Protein AF-A0A5C5RY23-F1 (afdb_monomer)

Sequence (143 aa):
MGEYGFGEAGEALWVAISAAYHVDSSNEVLVVQACRIADQAERVNDALRDGSPLMVENHRGDLVASPLVVELRNLASTLKQLFAALGISKLERYAGSSRPRGPAGQIIDKARSKIDLQREIAEKKAELAAIDDMDRFLAGELD

pLDDT: mean 84.26, std 13.96, range [45.81, 97.75]

Radius of gyration: 23.92 Å; Cα contacts (8 Å, |Δi|>4): 93; chains: 1; bounding box: 36×74×51 Å

Foldseek 3Di:
DDPLPFDPQLVVQCLVLVLWFDQDPVLVVLSSVLSNLRRVLVVLVVVVVVPDDQWDQDPVRDTDGDVSVVVNVVSVVVSVVSCVVSVSVPTHTDDPSVPPRPPVVVVVVVVVVVVVVVVVVVVVVVVVVVVVVVVCVVVVVPD

Organism: NCBI:txid2592068

Mean predicted aligned error: 13.42 Å

Structure (mmCIF, N/CA/C/O backbone):
data_AF-A0A5C5RY23-F1
#
_entry.id   AF-A0A5C5RY23-F1
#
loop_
_atom_site.group_PDB
_atom_site.id
_atom_site.type_symbol
_atom_site.label_atom_id
_atom_site.label_alt_id
_atom_site.label_comp_id
_atom_site.label_asym_id
_atom_site.label_entity_id
_atom_site.label_seq_id
_atom_site.pdbx_PDB_ins_code
_atom_site.Cartn_x
_atom_site.Cartn_y
_atom_site.Cartn_z
_atom_site.occupancy
_atom_site.B_iso_or_equiv
_atom_site.auth_seq_id
_atom_site.auth_comp_id
_atom_site.auth_asym_id
_atom_site.auth_atom_id
_atom_site.pdbx_PDB_model_num
ATOM 1 N N . MET A 1 1 ? -11.956 -11.319 -15.988 1.00 45.81 1 MET A N 1
ATOM 2 C CA . MET A 1 1 ? -11.592 -11.699 -14.610 1.00 45.81 1 MET A CA 1
ATOM 3 C C . MET A 1 1 ? -10.163 -12.203 -14.681 1.00 45.81 1 MET A C 1
ATOM 5 O O . MET A 1 1 ? -9.939 -13.178 -15.387 1.00 45.81 1 MET A O 1
ATOM 9 N N . GLY A 1 2 ? -9.203 -11.455 -14.129 1.00 55.50 2 GLY A N 1
ATOM 10 C CA . GLY A 1 2 ? -7.784 -11.820 -14.184 1.00 55.50 2 GLY A CA 1
ATOM 11 C C . GLY A 1 2 ? -7.495 -13.112 -13.413 1.00 55.50 2 GLY A C 1
ATOM 12 O O . GLY A 1 2 ? -8.281 -13.503 -12.552 1.00 55.50 2 GLY A O 1
ATOM 13 N N . GLU A 1 3 ? -6.365 -13.745 -13.723 1.00 65.88 3 GLU A N 1
ATOM 14 C CA . GLU A 1 3 ? -5.913 -15.073 -13.261 1.00 65.88 3 GLU A CA 1
ATOM 15 C C . GLU A 1 3 ? -6.024 -15.314 -11.740 1.00 6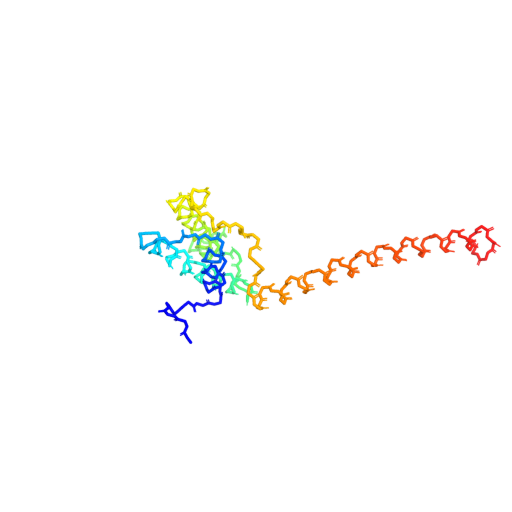5.88 3 GLU A C 1
ATOM 17 O O . GLU A 1 3 ? -6.219 -16.443 -11.300 1.00 65.88 3 GLU A O 1
ATOM 22 N N . TYR A 1 4 ? -6.002 -14.248 -10.936 1.00 77.94 4 TYR A N 1
ATOM 23 C CA . TYR A 1 4 ? -5.994 -14.310 -9.472 1.00 77.94 4 TYR A CA 1
ATOM 24 C C . TYR A 1 4 ? -7.249 -13.762 -8.774 1.00 77.94 4 TYR A C 1
ATOM 26 O O . TYR A 1 4 ? -7.328 -13.818 -7.544 1.00 77.94 4 TYR A O 1
ATOM 34 N N . GLY A 1 5 ? -8.234 -13.254 -9.526 1.00 89.62 5 GLY A N 1
ATOM 35 C CA . GLY A 1 5 ? -9.489 -12.735 -8.965 1.00 89.62 5 GLY A CA 1
ATOM 36 C C . GLY A 1 5 ? -9.341 -11.482 -8.089 1.00 89.62 5 GLY A C 1
ATOM 37 O O . GLY A 1 5 ? -10.099 -11.329 -7.135 1.00 89.62 5 GLY A O 1
ATOM 38 N N . PHE A 1 6 ? -8.362 -10.619 -8.380 1.00 93.88 6 PHE A N 1
ATOM 39 C CA . PHE A 1 6 ? -8.151 -9.357 -7.662 1.00 93.88 6 PHE A CA 1
ATOM 40 C C . PHE A 1 6 ? -9.286 -8.350 -7.888 1.00 93.88 6 PHE A C 1
ATOM 42 O O . PHE A 1 6 ? -9.962 -8.376 -8.921 1.00 93.88 6 PHE A O 1
ATOM 49 N N . GLY A 1 7 ? -9.465 -7.457 -6.916 1.00 91.38 7 GLY A N 1
ATOM 50 C CA . GLY A 1 7 ? -10.173 -6.194 -7.097 1.00 91.38 7 GLY A CA 1
ATOM 51 C C . GLY A 1 7 ? -9.291 -5.149 -7.789 1.00 91.38 7 GLY A C 1
ATOM 52 O O . GLY A 1 7 ? -8.162 -5.427 -8.193 1.00 91.38 7 GLY A O 1
ATOM 53 N N . GLU A 1 8 ? -9.813 -3.929 -7.940 1.00 91.81 8 GLU A N 1
ATOM 54 C CA . GLU A 1 8 ? -9.136 -2.856 -8.684 1.00 91.81 8 GLU A CA 1
ATOM 55 C C . GLU A 1 8 ? -7.775 -2.483 -8.073 1.00 91.81 8 GLU A C 1
ATOM 57 O O . GLU A 1 8 ? -6.781 -2.357 -8.791 1.00 91.81 8 GLU A O 1
ATOM 62 N N . ALA A 1 9 ? -7.703 -2.355 -6.744 1.00 92.62 9 ALA A N 1
ATOM 63 C CA . ALA A 1 9 ? -6.475 -1.982 -6.045 1.00 92.62 9 ALA A CA 1
ATOM 64 C C . ALA A 1 9 ? -5.396 -3.075 -6.147 1.00 92.62 9 ALA A C 1
ATOM 66 O O . ALA A 1 9 ? -4.224 -2.782 -6.405 1.00 92.62 9 ALA A O 1
ATOM 67 N N . GLY A 1 10 ? -5.787 -4.338 -5.980 1.00 94.19 10 GLY A N 1
ATOM 68 C CA . GLY A 1 10 ? -4.915 -5.497 -6.121 1.00 94.19 10 GLY A CA 1
ATOM 69 C C . GLY A 1 10 ? -4.428 -5.682 -7.555 1.00 94.19 10 GLY A C 1
ATOM 70 O O . GLY A 1 10 ? -3.239 -5.920 -7.769 1.00 94.19 10 GLY A O 1
ATOM 71 N N . GLU A 1 11 ? -5.301 -5.501 -8.549 1.00 93.94 11 GLU A N 1
ATOM 72 C CA . GLU A 1 11 ? -4.927 -5.564 -9.965 1.00 93.94 11 GLU A CA 1
ATOM 73 C C . GLU A 1 11 ? -3.948 -4.442 -10.337 1.00 93.94 11 GLU A C 1
ATOM 75 O O . GLU A 1 11 ? -2.923 -4.698 -10.976 1.00 93.94 11 GLU A O 1
ATOM 80 N N . ALA A 1 12 ? -4.196 -3.216 -9.870 1.00 90.62 12 ALA A N 1
ATOM 81 C CA . ALA A 1 12 ? -3.285 -2.095 -10.076 1.00 90.62 12 ALA A CA 1
ATOM 82 C C . ALA A 1 12 ? -1.898 -2.358 -9.463 1.00 90.62 12 ALA A C 1
ATOM 84 O O . ALA A 1 12 ? -0.877 -2.067 -10.097 1.00 90.62 12 ALA A O 1
ATOM 85 N N . LEU A 1 13 ? -1.844 -2.942 -8.259 1.00 91.38 13 LEU A N 1
ATOM 86 C CA . LEU A 1 13 ? -0.585 -3.299 -7.604 1.00 91.38 13 LEU A CA 1
ATOM 87 C C . LEU A 1 13 ? 0.160 -4.406 -8.361 1.00 91.38 13 LEU A C 1
ATOM 89 O O . LEU A 1 13 ? 1.367 -4.278 -8.592 1.00 91.38 13 LEU A O 1
ATOM 93 N N . TRP A 1 14 ? -0.549 -5.456 -8.784 1.00 91.44 14 TRP A N 1
ATOM 94 C CA . TRP A 1 14 ? 0.017 -6.544 -9.580 1.00 91.44 14 TRP A CA 1
ATOM 95 C C . TRP A 1 14 ? 0.654 -6.016 -10.865 1.00 91.44 14 TRP A C 1
ATOM 97 O O . TRP A 1 14 ? 1.824 -6.280 -11.139 1.00 91.44 14 TRP A O 1
ATOM 107 N N . VAL A 1 15 ? -0.086 -5.202 -11.623 1.00 88.81 15 VAL A N 1
ATOM 108 C CA . VAL A 1 15 ? 0.412 -4.593 -12.863 1.00 88.81 15 VAL A CA 1
ATOM 109 C C . VAL A 1 15 ? 1.639 -3.722 -12.591 1.00 88.81 15 VAL A C 1
ATOM 111 O O . VAL A 1 15 ? 2.618 -3.806 -13.333 1.00 88.81 15 VAL A O 1
ATOM 114 N N . ALA A 1 16 ? 1.624 -2.908 -11.532 1.00 87.00 16 ALA A N 1
ATOM 115 C CA . ALA A 1 16 ? 2.745 -2.032 -11.199 1.00 87.00 16 ALA A CA 1
ATOM 116 C C . ALA A 1 16 ? 4.030 -2.810 -10.866 1.00 87.00 16 ALA A C 1
ATOM 118 O O . ALA A 1 16 ? 5.108 -2.437 -11.336 1.00 87.00 16 ALA A O 1
ATOM 119 N N . ILE A 1 17 ? 3.927 -3.891 -10.086 1.00 87.69 17 ILE A N 1
ATOM 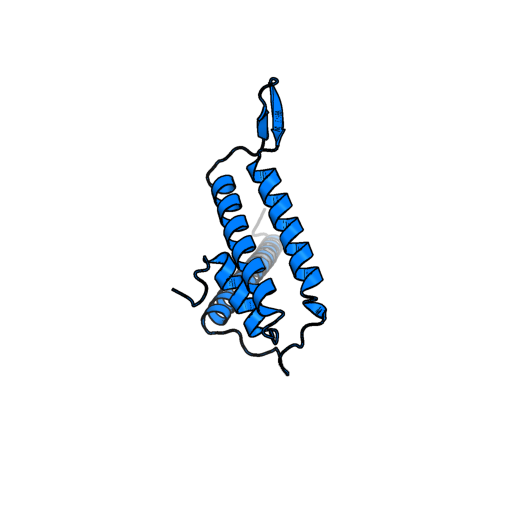120 C CA . ILE A 1 17 ? 5.080 -4.717 -9.703 1.00 87.69 17 ILE A CA 1
ATOM 121 C C . ILE A 1 17 ? 5.574 -5.527 -10.903 1.00 87.69 17 ILE A C 1
ATOM 123 O O . ILE A 1 17 ? 6.750 -5.423 -11.257 1.00 87.69 17 ILE A O 1
ATOM 127 N N . SER A 1 18 ? 4.686 -6.260 -11.575 1.00 87.25 18 SER A N 1
ATOM 128 C CA . SER A 1 18 ? 5.040 -7.145 -12.692 1.00 87.25 18 SER A CA 1
ATOM 129 C C . SER A 1 18 ? 5.554 -6.388 -13.920 1.00 87.25 18 SER A C 1
ATOM 131 O O . SER A 1 18 ? 6.312 -6.943 -14.713 1.00 87.25 18 SER A O 1
ATOM 133 N N . ALA A 1 19 ? 5.192 -5.110 -14.086 1.00 83.44 19 ALA A N 1
ATOM 134 C CA . ALA A 1 19 ? 5.748 -4.267 -15.144 1.00 83.44 19 ALA A CA 1
ATOM 135 C C . ALA A 1 19 ? 7.172 -3.770 -14.838 1.00 83.44 19 ALA A C 1
ATOM 137 O O . ALA A 1 19 ? 7.957 -3.544 -15.762 1.00 83.44 19 ALA A O 1
ATOM 138 N N . ALA A 1 20 ? 7.504 -3.562 -13.561 1.00 80.88 20 ALA A N 1
ATOM 139 C CA . ALA A 1 20 ? 8.760 -2.935 -13.151 1.00 80.88 20 ALA A CA 1
ATOM 140 C C . ALA A 1 20 ? 9.846 -3.944 -12.744 1.00 80.88 20 ALA A C 1
ATOM 142 O O . ALA A 1 20 ? 11.036 -3.654 -12.906 1.00 80.88 20 ALA A O 1
ATOM 143 N N . TYR A 1 21 ? 9.452 -5.115 -12.246 1.00 84.19 21 TYR A N 1
ATOM 144 C CA . TYR A 1 21 ? 10.339 -6.082 -11.607 1.00 84.19 21 TYR A CA 1
ATOM 145 C C . TYR A 1 21 ? 10.152 -7.488 -12.172 1.00 84.19 21 TYR A C 1
ATOM 147 O O . TYR A 1 21 ? 9.040 -7.895 -12.508 1.00 84.19 21 TYR A O 1
ATOM 155 N N . HIS A 1 22 ? 11.244 -8.245 -12.234 1.00 84.56 22 HIS A N 1
ATOM 156 C CA . HIS A 1 22 ? 11.187 -9.682 -12.441 1.00 84.56 22 HIS A CA 1
ATOM 157 C C . HIS A 1 22 ? 10.711 -10.350 -11.146 1.00 84.56 22 HIS A C 1
ATOM 159 O O . HIS A 1 22 ? 11.384 -10.281 -10.116 1.00 84.56 22 HIS A O 1
ATOM 165 N N . VAL A 1 23 ? 9.543 -10.988 -11.201 1.00 86.88 23 VAL A N 1
ATOM 166 C CA . VAL A 1 23 ? 8.951 -11.719 -10.078 1.00 86.88 23 VAL A CA 1
ATOM 167 C C . VAL A 1 23 ? 9.102 -13.205 -10.371 1.00 86.88 23 VAL A C 1
ATOM 169 O O . VAL A 1 23 ? 8.459 -13.729 -11.274 1.00 86.88 23 VAL A O 1
ATOM 172 N N . ASP A 1 24 ? 9.991 -13.877 -9.645 1.00 85.31 24 ASP A N 1
ATOM 173 C CA . ASP A 1 24 ? 10.080 -15.336 -9.701 1.00 85.31 24 ASP A CA 1
ATOM 174 C C . ASP A 1 24 ? 8.911 -15.999 -8.952 1.00 85.31 24 ASP A C 1
ATOM 176 O O . ASP A 1 24 ? 8.205 -15.362 -8.169 1.00 85.31 24 ASP A O 1
ATOM 180 N N . SER A 1 25 ? 8.745 -17.307 -9.142 1.00 86.19 25 SER A N 1
ATOM 181 C CA . SER A 1 25 ? 7.653 -18.082 -8.543 1.00 86.19 25 SER A CA 1
ATOM 182 C C . SER A 1 25 ? 7.632 -18.063 -7.007 1.00 86.19 25 SER A C 1
ATOM 184 O O . SER A 1 25 ? 6.576 -18.242 -6.404 1.00 86.19 25 SER A O 1
ATOM 186 N N . SER A 1 26 ? 8.782 -17.876 -6.345 1.00 84.06 26 SER A N 1
ATOM 187 C CA . SER A 1 26 ? 8.843 -17.806 -4.877 1.00 84.06 26 SER A CA 1
ATOM 188 C C . SER A 1 26 ? 8.343 -16.457 -4.357 1.00 84.06 26 SER A C 1
ATOM 190 O O . SER A 1 26 ? 7.630 -16.397 -3.353 1.00 84.06 26 SER A O 1
ATOM 192 N N . ASN A 1 27 ? 8.643 -15.385 -5.091 1.00 89.38 27 ASN A N 1
ATOM 193 C CA . ASN A 1 27 ? 8.194 -14.032 -4.793 1.00 89.38 27 ASN A CA 1
ATOM 194 C C . ASN A 1 27 ? 6.748 -13.783 -5.237 1.00 89.38 27 ASN A C 1
ATOM 196 O O . ASN A 1 27 ? 6.037 -13.013 -4.592 1.00 89.38 27 ASN A O 1
ATOM 200 N N . GLU A 1 28 ? 6.280 -14.466 -6.279 1.00 91.88 28 GLU A N 1
ATOM 201 C CA . GLU A 1 28 ? 4.917 -14.346 -6.799 1.00 91.88 28 GLU A CA 1
ATOM 202 C C . GLU A 1 28 ? 3.860 -14.576 -5.715 1.00 91.88 28 GLU A C 1
ATOM 204 O O . GLU A 1 28 ? 2.934 -13.778 -5.575 1.00 91.88 28 GLU A O 1
ATOM 209 N N . VAL A 1 29 ? 4.043 -15.590 -4.864 1.00 91.69 29 VAL A N 1
ATOM 210 C CA . VAL A 1 29 ? 3.121 -15.878 -3.753 1.00 91.69 29 VAL A CA 1
ATOM 211 C C . VAL A 1 29 ? 2.980 -14.676 -2.813 1.00 91.69 29 VAL A C 1
ATOM 213 O O . VAL A 1 29 ? 1.868 -14.340 -2.399 1.00 91.69 29 VAL A O 1
ATOM 216 N N . LEU A 1 30 ? 4.088 -14.004 -2.493 1.00 92.25 30 LEU A N 1
ATOM 217 C CA . LEU A 1 30 ? 4.091 -12.825 -1.626 1.00 92.25 30 LEU A CA 1
ATOM 218 C C . LEU A 1 30 ? 3.457 -11.611 -2.316 1.00 92.25 30 LEU A C 1
ATOM 220 O O . LEU A 1 30 ? 2.708 -10.873 -1.673 1.00 92.25 30 LEU A O 1
ATOM 224 N N . VAL A 1 31 ? 3.702 -11.425 -3.618 1.00 93.31 31 VAL A N 1
ATOM 225 C CA . VAL A 1 31 ? 3.060 -10.364 -4.411 1.00 93.31 31 VAL A CA 1
ATOM 226 C C . VAL A 1 31 ? 1.546 -10.581 -4.464 1.00 93.31 31 VAL A C 1
ATOM 228 O O . VAL A 1 31 ? 0.792 -9.640 -4.223 1.00 93.31 31 VAL A O 1
ATOM 231 N N . VAL A 1 32 ? 1.081 -11.813 -4.679 1.00 95.31 32 VAL A N 1
ATOM 232 C CA . VAL A 1 32 ? -0.352 -12.152 -4.670 1.00 95.31 32 VAL A CA 1
ATOM 233 C C . V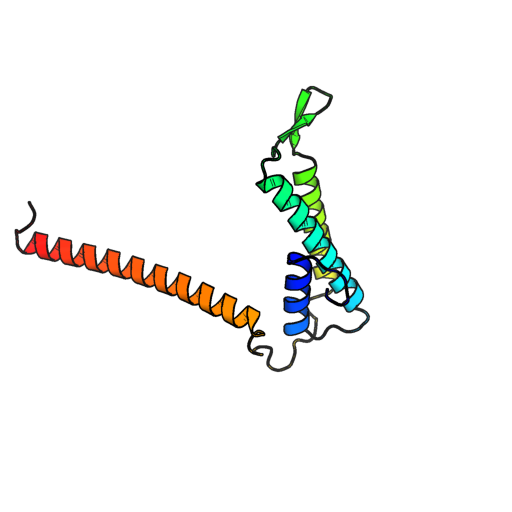AL A 1 32 ? -0.989 -11.827 -3.313 1.00 95.31 32 VAL A C 1
ATOM 235 O O . VAL A 1 32 ? -2.077 -11.248 -3.276 1.00 95.31 32 VAL A O 1
ATOM 238 N N . GLN A 1 33 ? -0.326 -12.135 -2.190 1.00 95.25 33 GLN A N 1
ATOM 239 C CA . GLN A 1 33 ? -0.846 -11.750 -0.868 1.00 95.25 33 GLN A CA 1
ATOM 240 C C . GLN A 1 33 ? -0.882 -10.231 -0.676 1.00 95.25 33 GLN A C 1
ATOM 242 O O . GLN A 1 33 ? -1.861 -9.709 -0.143 1.00 95.25 33 GLN A O 1
ATOM 247 N N . ALA A 1 34 ? 0.141 -9.512 -1.142 1.00 95.50 34 ALA A N 1
ATOM 248 C CA . ALA A 1 34 ? 0.156 -8.053 -1.094 1.00 95.50 34 ALA A CA 1
ATOM 249 C C . ALA A 1 34 ? -1.015 -7.446 -1.889 1.00 95.50 34 ALA A C 1
ATOM 251 O O . ALA A 1 34 ? -1.663 -6.521 -1.401 1.00 95.50 34 ALA A O 1
ATOM 252 N N . CYS A 1 35 ? -1.342 -8.007 -3.058 1.00 96.12 35 CYS A N 1
ATOM 253 C CA . CYS A 1 35 ? -2.479 -7.572 -3.879 1.00 96.12 35 CYS A CA 1
ATOM 254 C C 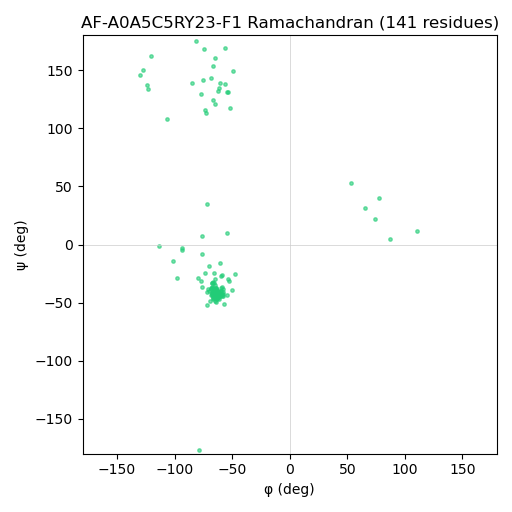. CYS A 1 35 ? -3.818 -7.781 -3.158 1.00 96.12 35 CYS A C 1
ATOM 256 O O . CYS A 1 35 ? -4.640 -6.871 -3.105 1.00 96.12 35 CYS A O 1
ATOM 258 N N . ARG A 1 36 ? -4.008 -8.933 -2.504 1.00 96.38 36 ARG A N 1
ATOM 259 C CA . ARG A 1 36 ? -5.221 -9.207 -1.709 1.00 96.38 36 ARG A CA 1
ATOM 260 C C . ARG A 1 36 ? -5.366 -8.277 -0.505 1.00 96.38 36 ARG A C 1
ATOM 262 O O . ARG A 1 36 ? -6.474 -7.867 -0.171 1.00 96.38 36 ARG A O 1
ATOM 269 N N . ILE A 1 37 ? -4.257 -7.938 0.151 1.00 97.25 37 ILE A N 1
ATOM 270 C CA . ILE A 1 37 ? -4.260 -6.976 1.260 1.00 97.25 37 ILE A CA 1
ATOM 271 C C . ILE A 1 37 ? -4.575 -5.567 0.754 1.00 97.25 37 ILE A C 1
ATOM 273 O O . ILE A 1 37 ? -5.301 -4.845 1.431 1.00 97.25 37 ILE A O 1
ATOM 277 N N . ALA A 1 38 ? -4.085 -5.189 -0.430 1.00 96.56 38 ALA A N 1
ATOM 278 C CA . ALA A 1 38 ? -4.435 -3.917 -1.056 1.00 96.56 38 ALA A CA 1
ATOM 279 C C . ALA A 1 38 ? -5.943 -3.825 -1.345 1.00 96.56 38 ALA A C 1
ATOM 281 O O . ALA A 1 38 ? -6.565 -2.833 -0.974 1.00 96.56 38 ALA A O 1
ATOM 282 N N . ASP A 1 39 ? -6.549 -4.882 -1.897 1.00 97.25 39 ASP A N 1
ATOM 283 C CA . ASP A 1 39 ? -8.006 -4.954 -2.091 1.00 97.25 39 ASP A CA 1
ATOM 284 C C . ASP A 1 39 ? -8.771 -4.818 -0.771 1.00 97.25 39 ASP A C 1
ATOM 286 O O . ASP A 1 39 ? -9.752 -4.080 -0.671 1.00 97.25 39 ASP A O 1
ATOM 290 N N . GLN A 1 40 ? -8.318 -5.514 0.273 1.00 97.62 40 GLN A N 1
ATOM 291 C CA . GLN A 1 40 ? -8.959 -5.443 1.581 1.00 97.62 40 GLN A CA 1
ATOM 292 C C . GLN A 1 40 ? -8.825 -4.050 2.215 1.00 97.62 40 GLN A C 1
ATOM 294 O O . GLN A 1 40 ? -9.774 -3.573 2.837 1.00 97.62 40 GLN A O 1
ATOM 299 N N . ALA A 1 41 ? -7.678 -3.390 2.048 1.00 96.69 41 ALA A N 1
ATOM 300 C CA . ALA A 1 41 ? -7.463 -2.032 2.531 1.00 96.69 41 ALA A CA 1
ATOM 301 C C . ALA A 1 41 ? -8.377 -1.030 1.815 1.00 96.69 41 ALA A C 1
ATOM 303 O O . ALA A 1 41 ? -8.955 -0.173 2.483 1.00 96.69 41 ALA A O 1
ATOM 304 N N . GLU A 1 42 ? -8.568 -1.173 0.499 1.00 97.12 42 GLU A N 1
ATOM 305 C CA . GLU A 1 42 ? -9.476 -0.298 -0.249 1.00 97.12 42 GLU A CA 1
ATOM 306 C C . GLU A 1 42 ? -10.926 -0.481 0.204 1.00 97.12 42 GLU A C 1
ATOM 308 O O . GLU A 1 42 ? -11.594 0.501 0.501 1.00 97.12 42 GLU A O 1
ATOM 313 N N . ARG A 1 43 ? -11.376 -1.720 0.441 1.00 96.31 43 ARG A N 1
ATOM 314 C CA . ARG A 1 43 ? -12.717 -1.975 1.004 1.00 96.31 43 ARG A CA 1
ATOM 315 C C . ARG A 1 43 ? -12.944 -1.296 2.359 1.00 96.31 43 ARG A C 1
ATOM 317 O O . ARG A 1 43 ? -14.047 -0.833 2.641 1.00 96.31 43 ARG A O 1
ATOM 324 N N . VAL A 1 44 ? -11.925 -1.269 3.222 1.00 96.62 44 VAL A N 1
ATOM 325 C CA . VAL A 1 44 ? -12.001 -0.584 4.524 1.00 96.62 44 VAL A CA 1
ATOM 326 C C . VAL A 1 44 ? -11.998 0.935 4.337 1.00 96.62 44 VAL A C 1
ATOM 328 O O . VAL A 1 44 ? -12.763 1.630 5.007 1.00 96.62 44 VAL A O 1
ATOM 331 N N . ASN A 1 45 ? -11.180 1.452 3.418 1.00 95.31 45 ASN A N 1
ATOM 332 C CA . ASN A 1 45 ? -11.163 2.871 3.063 1.00 95.31 45 ASN A CA 1
ATOM 333 C C . ASN A 1 45 ? -12.500 3.342 2.491 1.00 95.31 45 ASN A C 1
ATOM 335 O O . ASN A 1 45 ? -12.956 4.418 2.871 1.00 95.31 45 ASN A O 1
ATOM 339 N N . ASP A 1 46 ? -13.130 2.553 1.626 1.00 95.88 46 ASP A N 1
ATOM 340 C CA . ASP A 1 46 ? -14.439 2.863 1.053 1.00 95.88 46 ASP A CA 1
ATOM 341 C C . ASP A 1 46 ? -15.503 2.921 2.148 1.00 95.88 46 ASP A C 1
ATOM 343 O O . ASP A 1 46 ? -16.202 3.920 2.271 1.00 95.88 46 ASP A O 1
ATOM 347 N N . ALA A 1 47 ? -15.536 1.936 3.053 1.00 94.50 47 ALA A N 1
ATOM 348 C CA . ALA A 1 47 ? -16.456 1.962 4.192 1.00 94.50 47 ALA A CA 1
ATOM 349 C C . ALA A 1 47 ? -16.258 3.196 5.097 1.00 94.50 47 ALA A C 1
ATOM 351 O O . ALA A 1 47 ? -17.227 3.744 5.634 1.00 94.50 47 ALA A O 1
ATOM 352 N N . LEU A 1 48 ? -15.011 3.643 5.283 1.00 93.31 48 LEU A N 1
ATOM 353 C CA . LEU A 1 48 ? -14.692 4.878 6.006 1.00 93.31 48 LEU A CA 1
ATOM 354 C C . LEU A 1 48 ? -15.124 6.129 5.226 1.00 93.31 48 LEU A C 1
ATOM 356 O O . LEU A 1 48 ? -15.641 7.071 5.825 1.00 93.31 48 LEU A O 1
ATOM 360 N N . ARG A 1 49 ? -14.943 6.137 3.902 1.00 92.94 49 ARG A N 1
ATOM 361 C CA . ARG A 1 49 ? -15.327 7.241 3.011 1.00 92.94 49 ARG A CA 1
ATOM 362 C C . ARG A 1 49 ? -16.843 7.404 2.915 1.00 92.94 49 ARG A C 1
ATOM 364 O O . ARG A 1 49 ? -17.322 8.535 2.911 1.00 92.94 49 ARG A O 1
ATOM 371 N N . ASP A 1 50 ? -17.575 6.297 2.930 1.00 94.06 50 ASP A N 1
ATOM 372 C CA . ASP A 1 50 ? -19.038 6.245 2.829 1.00 94.06 50 ASP A CA 1
ATOM 373 C C . ASP A 1 50 ? -19.757 6.641 4.134 1.00 94.06 50 ASP A C 1
ATOM 375 O O . ASP A 1 50 ? -20.982 6.555 4.234 1.00 94.06 50 ASP A O 1
ATOM 379 N N . GLY A 1 51 ? -19.013 7.122 5.138 1.00 88.94 51 GLY A N 1
ATOM 380 C CA . GLY A 1 51 ? -19.573 7.780 6.319 1.00 88.94 51 GLY A CA 1
ATOM 381 C C . GLY A 1 51 ? -19.449 6.997 7.622 1.00 88.94 51 GLY A C 1
ATOM 382 O O . GLY A 1 51 ? -20.053 7.398 8.619 1.00 88.94 51 GLY A O 1
ATOM 383 N N . SER A 1 52 ? -18.666 5.912 7.664 1.00 91.81 52 SER A N 1
ATOM 384 C CA . SER A 1 52 ? -18.374 5.257 8.944 1.00 91.81 52 SER A CA 1
ATOM 385 C C . SER A 1 52 ? -17.613 6.214 9.873 1.00 91.81 52 SER A C 1
ATOM 387 O O . SER A 1 52 ? -16.622 6.821 9.458 1.00 91.81 52 SER A O 1
ATOM 389 N N . PRO A 1 53 ? -18.021 6.351 11.147 1.00 91.06 53 PRO A N 1
ATOM 390 C CA . PRO A 1 53 ? -17.383 7.287 12.060 1.00 91.06 53 PRO A CA 1
ATOM 391 C C . PRO A 1 53 ? -15.954 6.838 12.398 1.00 91.06 53 PRO A C 1
ATOM 393 O O . PRO A 1 53 ? -15.675 5.650 12.562 1.00 91.06 53 PRO A O 1
ATOM 396 N N . LEU A 1 54 ? -15.036 7.802 12.537 1.00 93.62 54 LEU A N 1
ATOM 397 C CA . LEU A 1 54 ? -13.638 7.536 12.910 1.00 93.62 54 LEU A CA 1
ATOM 398 C C . LEU A 1 54 ? -13.480 7.155 14.386 1.00 93.62 54 LEU A C 1
ATOM 400 O O . LEU A 1 54 ? -12.518 6.479 14.752 1.00 93.62 54 LEU A O 1
ATOM 404 N N . MET A 1 55 ? -14.427 7.590 15.216 1.00 96.12 55 MET A N 1
ATOM 405 C CA . MET A 1 55 ? -14.504 7.297 16.639 1.00 96.12 55 MET A CA 1
ATOM 406 C C . MET A 1 55 ? -15.860 6.662 16.938 1.00 96.12 55 MET A C 1
ATOM 408 O O . MET A 1 55 ? -16.879 7.120 16.429 1.00 96.12 55 MET A O 1
ATOM 412 N N . VAL A 1 56 ? -15.871 5.622 17.761 1.00 95.12 56 VAL A N 1
ATOM 413 C CA . VAL A 1 56 ? -17.080 4.924 18.204 1.00 95.12 56 VAL A CA 1
ATOM 414 C C . VAL A 1 56 ? -17.086 4.850 19.721 1.00 95.12 56 VAL A C 1
ATOM 416 O O . VAL A 1 56 ? -16.032 4.813 20.353 1.00 95.12 56 VAL A O 1
ATOM 419 N N . GLU A 1 57 ? -18.270 4.829 20.312 1.00 96.75 57 GLU A N 1
ATOM 420 C CA . GLU A 1 57 ? -18.415 4.583 21.740 1.00 96.75 57 GLU A CA 1
ATOM 421 C C . GLU A 1 57 ? -18.247 3.083 22.014 1.00 96.75 57 GLU A C 1
ATOM 423 O O . GLU A 1 57 ? -18.849 2.239 21.342 1.00 96.75 57 GLU A O 1
ATOM 428 N N . ASN A 1 58 ? -17.385 2.733 22.966 1.00 94.31 58 ASN A N 1
ATOM 429 C CA . ASN A 1 58 ? -17.229 1.350 23.402 1.00 94.31 58 ASN A CA 1
ATOM 430 C C . ASN A 1 58 ? -18.335 0.966 24.409 1.00 94.31 58 ASN A C 1
ATOM 432 O O . ASN A 1 58 ? -19.102 1.796 24.883 1.00 94.31 58 ASN A O 1
ATOM 436 N N . HIS A 1 59 ? -18.385 -0.305 24.816 1.00 93.31 59 HIS A N 1
ATOM 437 C CA . HIS A 1 59 ? -19.363 -0.776 25.809 1.00 93.31 59 HIS A CA 1
ATOM 438 C C . HIS A 1 59 ? -19.257 -0.089 27.193 1.00 93.31 59 HIS A C 1
ATOM 440 O O . HIS A 1 59 ? -20.174 -0.190 28.002 1.00 93.31 59 HIS A O 1
ATOM 446 N N . ARG A 1 60 ? -18.144 0.592 27.489 1.00 94.62 60 ARG A N 1
ATOM 447 C CA . ARG A 1 60 ? -17.907 1.324 28.743 1.00 94.62 60 ARG A CA 1
ATOM 448 C C . ARG A 1 60 ? -18.295 2.805 28.660 1.00 94.62 60 ARG A C 1
ATOM 450 O O . ARG A 1 60 ? -18.195 3.490 29.671 1.00 94.62 60 ARG A O 1
ATOM 457 N N . GLY A 1 61 ? -18.734 3.280 27.496 1.00 94.62 61 GLY A N 1
ATOM 458 C CA . GLY A 1 61 ? -19.065 4.683 27.261 1.00 94.62 61 GLY A CA 1
ATOM 459 C C . GLY A 1 61 ? -17.882 5.556 26.835 1.00 94.62 61 GLY A C 1
ATOM 460 O O . GLY A 1 61 ? -18.033 6.768 26.698 1.00 94.62 61 GLY A O 1
ATOM 461 N N . ASP A 1 62 ? -16.698 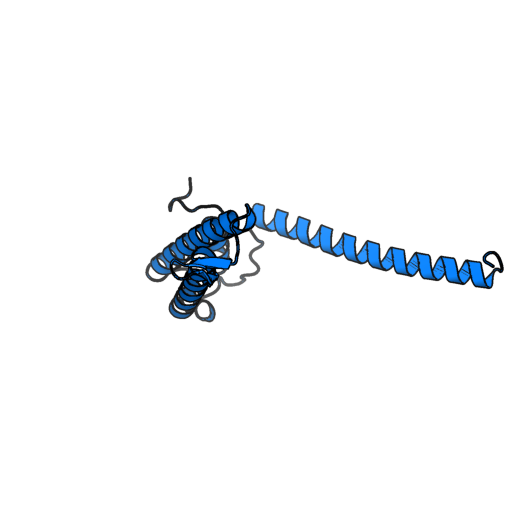4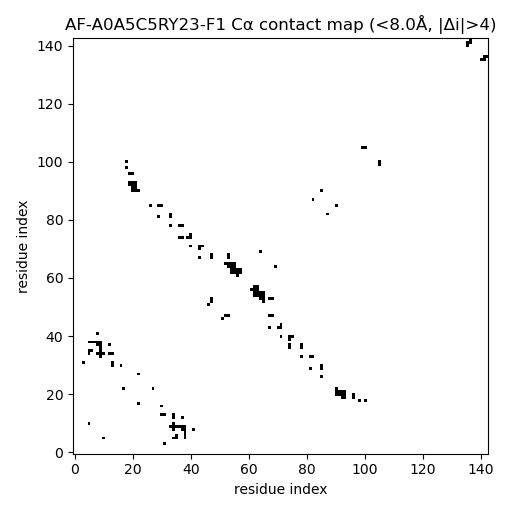.975 26.616 1.00 96.25 62 ASP A N 1
ATOM 462 C CA . ASP A 1 62 ? -15.535 5.739 26.166 1.00 96.25 62 ASP A CA 1
ATOM 463 C C . ASP A 1 62 ? -15.538 5.885 24.641 1.00 96.25 62 ASP A C 1
ATOM 465 O O . ASP A 1 62 ? -15.763 4.918 23.906 1.00 96.25 62 ASP A O 1
ATOM 469 N N . LEU A 1 63 ? -15.180 7.076 24.156 1.00 96.94 63 LEU A N 1
ATOM 470 C CA . LEU A 1 63 ? -14.876 7.316 22.746 1.00 96.94 63 LEU A CA 1
ATOM 471 C C . LEU A 1 63 ? -13.529 6.681 22.382 1.00 96.94 63 LEU A C 1
ATOM 473 O O . LEU A 1 63 ? -12.469 7.133 22.817 1.00 96.94 63 LEU A O 1
ATOM 477 N N . VAL A 1 64 ? -13.568 5.656 21.535 1.00 96.19 64 VAL A N 1
ATOM 478 C 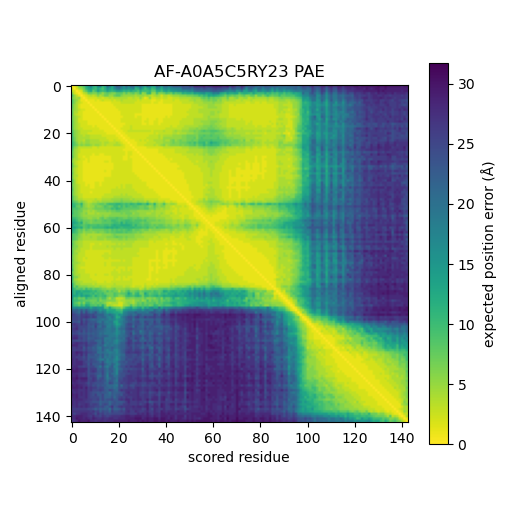CA . VAL A 1 64 ? -12.388 4.942 21.029 1.00 96.19 64 VAL A CA 1
ATOM 479 C C . VAL A 1 64 ? -12.308 5.028 19.510 1.00 96.19 64 VAL A C 1
ATOM 481 O O . VAL A 1 64 ? -13.292 5.324 18.840 1.00 96.19 64 VAL A O 1
ATOM 484 N N . ALA A 1 65 ? -11.133 4.756 18.942 1.00 94.62 65 ALA A N 1
ATOM 485 C CA . ALA A 1 65 ? -10.992 4.666 17.493 1.00 94.62 65 ALA A CA 1
ATOM 486 C C . ALA A 1 65 ? -11.882 3.548 16.929 1.00 94.62 65 ALA A C 1
ATOM 488 O O . ALA A 1 65 ? -11.954 2.453 17.492 1.00 94.62 65 ALA A O 1
ATOM 489 N N . SER A 1 66 ? -12.515 3.817 15.790 1.00 95.38 66 SER A N 1
ATOM 490 C CA . SER A 1 66 ? -13.309 2.826 15.070 1.00 95.38 66 SER A CA 1
ATOM 491 C C . SER A 1 66 ? -12.474 1.582 14.742 1.00 95.38 66 SER A C 1
ATOM 493 O O . SER A 1 66 ? -11.327 1.720 14.296 1.00 95.38 66 SER A O 1
ATOM 495 N N . PRO A 1 67 ? -13.027 0.364 14.897 1.00 95.31 67 PRO A N 1
ATOM 496 C CA . PRO A 1 67 ? -12.353 -0.871 14.505 1.00 95.31 67 PRO A CA 1
ATOM 497 C C . PRO A 1 67 ? -11.856 -0.855 13.056 1.00 95.31 67 PRO A C 1
ATOM 499 O O . PRO A 1 67 ? -10.801 -1.410 12.776 1.00 95.31 67 PRO A O 1
ATOM 502 N N . LEU A 1 68 ? -12.553 -0.156 12.153 1.00 95.69 68 LEU A N 1
ATOM 503 C CA . LEU A 1 68 ? -12.125 0.012 10.761 1.00 95.69 68 LEU A CA 1
ATOM 504 C C . LEU A 1 68 ? -10.812 0.800 10.647 1.00 95.69 68 LEU A C 1
ATOM 506 O O . LEU A 1 68 ? -9.936 0.442 9.866 1.00 95.69 68 LEU A O 1
ATOM 510 N N . VAL A 1 69 ? -10.636 1.840 11.467 1.00 95.00 69 VAL A N 1
ATOM 511 C CA . VAL A 1 69 ? -9.389 2.623 11.512 1.00 95.00 69 VAL A CA 1
ATOM 512 C C . VAL A 1 69 ? -8.241 1.773 12.059 1.00 95.00 69 VAL A C 1
ATOM 514 O O . VAL A 1 69 ? -7.103 1.888 11.601 1.00 95.00 69 VAL A O 1
ATOM 517 N N . VAL A 1 70 ? -8.522 0.915 13.042 1.00 95.94 70 VAL A N 1
ATOM 518 C CA . VAL A 1 70 ? -7.532 -0.026 13.586 1.00 95.94 70 VAL A CA 1
ATOM 519 C C . VAL A 1 70 ? -7.149 -1.071 12.536 1.00 95.94 70 VAL A C 1
ATOM 521 O O . VAL A 1 70 ? -5.961 -1.297 12.313 1.00 95.94 70 VAL A O 1
ATOM 524 N N . GLU A 1 71 ? -8.129 -1.643 11.840 1.00 97.25 71 GLU A N 1
ATOM 525 C CA . GLU A 1 71 ? -7.907 -2.633 10.784 1.00 97.25 71 GLU A CA 1
ATOM 526 C C . GLU A 1 71 ? -7.088 -2.057 9.626 1.00 97.25 71 GLU A C 1
ATOM 528 O O . GLU A 1 71 ? -6.107 -2.665 9.200 1.00 97.25 71 GLU A O 1
ATOM 533 N N . LEU A 1 72 ? -7.398 -0.837 9.179 1.00 96.62 72 LEU A N 1
ATOM 534 C CA . LEU A 1 72 ? -6.629 -0.165 8.132 1.00 96.62 72 LEU A CA 1
ATOM 535 C C . LEU A 1 72 ? -5.147 -0.005 8.514 1.00 96.62 72 LEU A C 1
ATOM 537 O O . LEU A 1 72 ? -4.259 -0.230 7.689 1.00 96.62 72 LEU A O 1
ATOM 541 N N . ARG A 1 73 ? -4.857 0.341 9.777 1.00 96.00 73 ARG A N 1
ATOM 542 C CA . ARG A 1 73 ? -3.473 0.427 10.281 1.00 96.00 73 ARG A CA 1
ATOM 543 C C .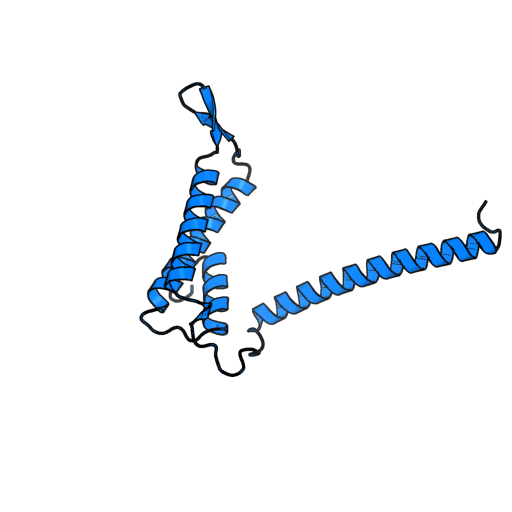 ARG A 1 73 ? -2.781 -0.934 10.287 1.00 96.00 73 ARG A C 1
ATOM 545 O O . ARG A 1 73 ? -1.600 -1.008 9.942 1.00 96.00 73 ARG A O 1
ATOM 552 N N . ASN A 1 74 ? -3.499 -1.993 10.656 1.00 97.75 74 ASN A N 1
ATOM 553 C CA . ASN A 1 74 ? -2.966 -3.353 10.648 1.00 97.75 74 ASN A CA 1
ATOM 554 C C . ASN A 1 74 ? -2.638 -3.804 9.222 1.00 97.75 74 ASN A C 1
ATOM 556 O O . ASN A 1 74 ? -1.507 -4.213 8.974 1.00 97.75 74 ASN A O 1
ATOM 560 N N . LEU A 1 75 ? -3.564 -3.628 8.275 1.00 97.62 75 LEU A N 1
ATOM 561 C CA . LEU A 1 75 ? -3.358 -3.952 6.860 1.00 97.62 75 LEU A CA 1
ATOM 562 C C . LEU A 1 75 ? -2.164 -3.190 6.274 1.00 97.62 75 LEU A C 1
ATOM 564 O O . LEU A 1 75 ? -1.311 -3.792 5.621 1.00 97.62 75 LEU A O 1
ATOM 568 N N . ALA A 1 76 ? -2.039 -1.892 6.569 1.00 95.44 76 ALA A N 1
ATOM 569 C CA . ALA A 1 76 ? -0.891 -1.093 6.142 1.00 95.44 76 ALA A CA 1
ATOM 570 C C . ALA A 1 76 ? 0.436 -1.609 6.732 1.00 95.44 76 ALA A C 1
ATOM 572 O O . ALA A 1 76 ? 1.456 -1.663 6.038 1.00 95.44 76 ALA A O 1
ATOM 573 N N . SER A 1 77 ? 0.430 -2.018 8.004 1.00 97.00 77 SER A N 1
ATOM 574 C CA . SER A 1 77 ? 1.599 -2.608 8.664 1.00 97.00 77 SER A CA 1
ATOM 575 C C . SER A 1 77 ? 1.983 -3.951 8.035 1.00 97.00 77 SER A C 1
ATOM 577 O O . SER A 1 77 ? 3.151 -4.164 7.702 1.00 97.00 77 SER A O 1
ATOM 579 N N . THR A 1 78 ? 1.011 -4.833 7.795 1.00 96.31 78 THR A N 1
ATOM 580 C CA . THR A 1 78 ? 1.229 -6.127 7.135 1.00 96.31 78 THR A CA 1
ATOM 581 C C . THR A 1 78 ? 1.749 -5.943 5.714 1.00 96.31 78 THR A C 1
ATOM 583 O O . THR A 1 78 ? 2.703 -6.613 5.320 1.00 96.31 78 THR A O 1
ATOM 586 N N . LEU A 1 79 ? 1.201 -4.989 4.958 1.00 93.88 79 LEU A N 1
ATOM 587 C CA . LEU A 1 79 ? 1.670 -4.685 3.609 1.00 93.88 79 LEU A CA 1
ATOM 588 C C . LEU A 1 79 ? 3.129 -4.204 3.617 1.00 93.88 79 LEU A C 1
ATOM 590 O O . LEU A 1 79 ? 3.947 -4.679 2.829 1.00 93.88 79 LEU A O 1
ATOM 594 N N . LYS A 1 80 ? 3.493 -3.333 4.567 1.00 93.62 80 LYS A N 1
ATOM 595 C CA . LYS A 1 80 ? 4.885 -2.905 4.775 1.00 93.62 80 LYS A CA 1
ATOM 596 C C . LYS A 1 80 ? 5.809 -4.089 5.082 1.00 93.62 80 LYS A C 1
ATOM 598 O O . LYS A 1 80 ? 6.918 -4.141 4.550 1.00 93.62 80 LYS A O 1
ATOM 603 N N . GLN A 1 81 ? 5.374 -5.027 5.924 1.00 93.56 81 GLN A N 1
ATOM 604 C CA . GLN A 1 81 ? 6.150 -6.228 6.254 1.00 93.56 81 GLN A CA 1
ATOM 605 C C . GLN A 1 81 ? 6.330 -7.141 5.037 1.00 93.56 81 GLN A C 1
ATOM 607 O O . GLN A 1 81 ? 7.444 -7.601 4.793 1.00 93.56 81 GLN A O 1
ATOM 612 N N . LEU A 1 82 ? 5.281 -7.345 4.235 1.00 92.06 82 LEU A N 1
ATOM 613 C CA . LEU A 1 82 ? 5.370 -8.116 2.994 1.00 92.06 82 LEU A CA 1
ATOM 614 C C . LEU A 1 82 ? 6.325 -7.472 1.993 1.00 92.06 82 LEU A C 1
ATOM 616 O O . LEU A 1 82 ? 7.158 -8.169 1.429 1.00 92.06 82 LEU A O 1
ATOM 620 N N . PHE A 1 83 ? 6.274 -6.152 1.809 1.00 89.31 83 PHE A N 1
ATOM 621 C CA . PHE A 1 83 ? 7.213 -5.455 0.925 1.00 89.31 83 PHE A CA 1
ATOM 622 C C . PHE A 1 83 ? 8.661 -5.500 1.422 1.00 89.31 83 PHE A C 1
ATOM 624 O O . PHE A 1 83 ? 9.585 -5.579 0.609 1.00 89.31 83 PHE A O 1
ATOM 631 N N . ALA A 1 84 ? 8.872 -5.496 2.740 1.00 89.44 84 ALA A N 1
ATOM 632 C CA . ALA A 1 84 ? 10.191 -5.719 3.319 1.00 89.44 84 ALA A CA 1
ATOM 633 C C . ALA A 1 84 ? 10.684 -7.157 3.080 1.00 89.44 84 ALA A C 1
ATOM 635 O O . ALA A 1 84 ? 11.844 -7.341 2.715 1.00 89.44 84 ALA A O 1
ATOM 636 N N . ALA A 1 85 ? 9.806 -8.155 3.235 1.00 87.88 85 ALA A N 1
ATOM 637 C CA . ALA A 1 85 ? 10.116 -9.568 3.010 1.00 87.88 85 ALA A CA 1
ATOM 638 C C . ALA A 1 85 ? 10.381 -9.886 1.530 1.00 87.88 85 ALA A C 1
ATOM 640 O O . ALA A 1 85 ? 11.354 -10.565 1.221 1.00 87.88 85 ALA A O 1
ATOM 641 N N . LEU A 1 86 ? 9.575 -9.321 0.626 1.00 85.31 86 LEU A N 1
ATOM 642 C CA . LEU A 1 86 ? 9.790 -9.341 -0.825 1.00 85.31 86 LEU A CA 1
ATOM 643 C C . LEU A 1 86 ? 11.127 -8.711 -1.216 1.00 85.31 86 LEU A C 1
ATOM 645 O O . LEU A 1 86 ? 11.658 -8.999 -2.283 1.00 85.31 86 LEU A O 1
ATOM 649 N N . GLY A 1 87 ? 11.644 -7.799 -0.386 1.00 82.19 87 GLY A N 1
ATOM 650 C CA . GLY A 1 87 ? 12.838 -7.039 -0.699 1.00 82.19 87 GLY A CA 1
ATOM 651 C C . GLY A 1 87 ? 12.697 -6.353 -2.052 1.00 82.19 87 GLY A C 1
ATOM 652 O O . GLY A 1 87 ? 13.559 -6.530 -2.897 1.00 82.19 87 GLY A O 1
ATOM 653 N N . ILE A 1 88 ? 11.626 -5.583 -2.282 1.00 70.50 88 ILE A N 1
ATOM 654 C CA . ILE A 1 88 ? 11.339 -4.964 -3.596 1.00 70.50 88 ILE A CA 1
ATOM 655 C C . ILE A 1 88 ? 12.523 -4.144 -4.143 1.00 70.50 88 ILE A C 1
ATOM 657 O O . ILE A 1 88 ? 12.719 -4.047 -5.350 1.00 70.50 88 ILE A O 1
ATOM 661 N N . SER A 1 89 ? 13.355 -3.572 -3.268 1.00 65.94 89 SER A N 1
ATOM 662 C CA . SER A 1 89 ? 14.597 -2.882 -3.647 1.00 65.94 89 SER A CA 1
ATOM 663 C C . SER A 1 89 ? 15.713 -3.809 -4.152 1.00 65.94 89 SER A C 1
ATOM 665 O O . SER A 1 89 ? 16.650 -3.336 -4.787 1.00 65.94 89 SER A O 1
ATOM 667 N N . LYS A 1 90 ? 15.619 -5.104 -3.856 1.00 71.06 90 LYS A N 1
ATOM 668 C CA . LYS A 1 90 ? 16.528 -6.186 -4.251 1.00 71.06 90 LYS A CA 1
ATOM 669 C C . LYS A 1 90 ? 15.999 -7.012 -5.426 1.00 71.06 90 LYS A C 1
ATOM 671 O O . LYS A 1 90 ? 16.779 -7.765 -5.998 1.00 71.06 90 LYS A O 1
ATOM 676 N N . LEU A 1 91 ? 14.713 -6.892 -5.773 1.00 72.75 91 LEU A N 1
ATOM 677 C CA . LEU A 1 91 ? 14.169 -7.516 -6.977 1.00 72.75 91 LEU A CA 1
ATOM 678 C C . LEU A 1 91 ? 14.880 -6.956 -8.207 1.00 72.75 91 LEU A C 1
ATOM 680 O O . LEU A 1 91 ? 15.055 -5.739 -8.343 1.00 72.75 91 LEU A O 1
ATOM 684 N N . GLU A 1 92 ? 15.265 -7.849 -9.115 1.00 74.00 92 GLU A N 1
ATOM 685 C CA . GLU A 1 92 ? 15.874 -7.444 -10.370 1.00 74.00 92 GLU A CA 1
ATOM 686 C C . GLU A 1 92 ? 14.845 -6.666 -11.192 1.00 74.00 92 GLU A C 1
ATOM 688 O O . GLU A 1 92 ? 13.755 -7.145 -11.511 1.00 74.00 92 GLU A O 1
ATOM 693 N N . ARG A 1 93 ? 15.179 -5.419 -11.516 1.00 76.00 93 ARG A N 1
ATOM 694 C CA . ARG A 1 93 ? 14.388 -4.629 -12.456 1.00 76.00 93 ARG A CA 1
ATOM 695 C C . ARG A 1 93 ? 14.666 -5.132 -13.859 1.00 76.00 93 ARG A C 1
ATOM 697 O O . ARG A 1 93 ? 15.818 -5.380 -14.200 1.00 76.00 93 ARG A O 1
ATOM 704 N N . TYR A 1 94 ? 13.643 -5.183 -14.706 1.00 67.25 94 TYR A N 1
ATOM 705 C CA . TYR A 1 94 ? 13.876 -5.442 -16.126 1.00 67.25 94 TYR A CA 1
ATOM 706 C C . TYR A 1 94 ? 14.891 -4.430 -16.682 1.00 67.25 94 TYR A C 1
ATOM 708 O O . TYR A 1 94 ? 14.752 -3.222 -16.455 1.00 67.25 94 TYR A O 1
ATOM 716 N N . ALA A 1 95 ? 15.912 -4.917 -17.397 1.00 46.72 95 ALA A N 1
ATOM 717 C CA . ALA A 1 95 ? 16.904 -4.070 -18.054 1.00 46.72 95 ALA A CA 1
ATOM 718 C C . ALA A 1 95 ? 16.184 -3.020 -18.918 1.00 46.72 95 ALA A C 1
ATOM 720 O O . ALA A 1 95 ? 15.417 -3.359 -19.819 1.00 46.72 95 ALA A O 1
ATOM 721 N N . GLY A 1 96 ? 16.368 -1.739 -18.581 1.00 53.62 96 GLY A N 1
ATOM 722 C CA . GLY A 1 96 ? 15.611 -0.644 -19.186 1.00 53.62 96 GLY A CA 1
ATOM 723 C C . GLY A 1 96 ? 14.182 -0.478 -18.655 1.00 53.62 96 GLY A C 1
ATOM 724 O O . GLY A 1 96 ? 13.304 -0.167 -19.449 1.00 53.62 96 GLY A O 1
ATOM 725 N N . SER A 1 97 ? 13.932 -0.625 -17.341 1.00 48.47 97 SER A N 1
ATOM 726 C CA . SER A 1 97 ? 12.628 -0.368 -16.671 1.00 48.47 97 SER A CA 1
ATOM 727 C C . SER A 1 97 ? 12.003 1.033 -16.889 1.00 48.47 97 SER A C 1
ATOM 729 O O . SER A 1 97 ? 10.962 1.349 -16.325 1.00 48.47 97 SER A O 1
ATOM 731 N N . SER A 1 98 ? 12.555 1.828 -17.804 1.00 49.91 98 SER A N 1
ATOM 732 C CA . SER A 1 98 ? 11.830 2.734 -18.703 1.00 49.91 98 SER A CA 1
ATOM 733 C C . SER A 1 98 ? 11.050 1.995 -19.813 1.00 49.91 98 SER A C 1
ATOM 735 O O . SER A 1 98 ? 10.956 2.501 -20.932 1.00 49.91 98 SER A O 1
ATOM 737 N N . ARG A 1 99 ? 10.478 0.805 -19.567 1.00 47.84 99 ARG A N 1
ATOM 738 C CA . ARG A 1 99 ? 9.470 0.282 -20.500 1.00 47.84 99 ARG A CA 1
ATOM 739 C C . ARG A 1 99 ? 8.269 1.220 -20.396 1.00 47.84 99 ARG A C 1
ATOM 741 O O . ARG A 1 99 ? 7.796 1.435 -19.277 1.00 47.84 99 ARG A O 1
ATOM 748 N N . PRO A 1 100 ? 7.798 1.821 -21.505 1.00 51.47 100 PRO A N 1
ATOM 749 C CA . PRO A 1 100 ? 6.631 2.685 -21.448 1.00 51.47 100 PRO A CA 1
ATOM 750 C C . PRO A 1 100 ? 5.503 1.896 -20.792 1.00 51.47 100 PRO A C 1
ATOM 752 O O . PRO A 1 100 ? 5.276 0.733 -21.141 1.00 51.47 100 PRO A O 1
ATOM 755 N N . ARG A 1 101 ? 4.846 2.511 -19.798 1.00 55.81 101 ARG A N 1
ATOM 756 C CA . ARG A 1 101 ? 3.715 1.893 -19.101 1.00 55.81 101 ARG A CA 1
ATOM 757 C C . ARG A 1 101 ? 2.728 1.351 -20.146 1.00 55.81 101 ARG A C 1
ATOM 759 O O . ARG A 1 101 ? 2.629 1.900 -21.247 1.00 55.81 101 ARG A O 1
ATOM 766 N N . GLY A 1 102 ? 2.016 0.269 -19.825 1.00 60.72 102 GLY A N 1
ATOM 767 C CA . GLY A 1 102 ? 0.987 -0.281 -20.717 1.00 60.72 102 GLY A CA 1
ATOM 768 C C . GLY A 1 102 ? -0.080 0.768 -21.083 1.00 60.72 102 GLY A C 1
ATOM 769 O O . GLY A 1 102 ? -0.126 1.831 -20.459 1.00 60.72 102 GLY A O 1
ATOM 770 N N . PRO A 1 103 ? -0.964 0.502 -22.060 1.00 51.44 103 PRO A N 1
ATOM 771 C CA . PRO A 1 103 ? -1.897 1.498 -22.605 1.00 51.44 103 PRO A CA 1
ATOM 772 C C . PRO A 1 103 ? -2.697 2.270 -21.539 1.00 51.44 103 PRO A C 1
ATOM 774 O O . PRO A 1 103 ? -2.835 3.486 -21.633 1.00 51.44 103 PRO A O 1
ATOM 777 N N . ALA A 1 104 ? -3.138 1.592 -20.474 1.00 52.69 104 ALA A N 1
ATOM 778 C CA . ALA A 1 104 ? -3.825 2.210 -19.337 1.00 52.69 104 ALA A CA 1
ATOM 779 C C . ALA A 1 104 ? -2.925 3.160 -18.521 1.00 52.69 104 ALA A C 1
ATOM 781 O O . ALA A 1 104 ? -3.337 4.262 -18.163 1.00 52.69 104 ALA A O 1
ATOM 782 N N . GLY A 1 105 ? -1.664 2.789 -18.285 1.00 57.47 105 GLY A N 1
ATOM 783 C CA . GLY A 1 105 ? -0.700 3.646 -17.592 1.00 57.47 105 GLY A CA 1
ATOM 784 C C . GLY A 1 105 ? -0.331 4.896 -18.395 1.00 57.47 105 GLY A C 1
ATOM 785 O O . GLY A 1 105 ? -0.163 5.962 -17.811 1.00 57.47 105 GLY A O 1
ATOM 786 N N . GLN A 1 106 ? -0.312 4.806 -19.729 1.00 67.38 106 GLN A N 1
ATOM 787 C CA . GLN A 1 106 ? -0.104 5.974 -20.598 1.00 67.38 106 GLN A CA 1
ATOM 788 C C . GLN A 1 106 ? -1.274 6.961 -20.542 1.00 67.38 106 GLN A C 1
ATOM 790 O O . GLN A 1 106 ? -1.066 8.168 -20.662 1.00 67.38 106 GLN A O 1
ATOM 795 N N . ILE A 1 107 ? -2.504 6.471 -20.358 1.00 64.31 107 ILE A N 1
ATOM 796 C CA . ILE A 1 107 ? -3.691 7.321 -20.187 1.00 64.31 107 ILE A CA 1
ATOM 797 C C . ILE A 1 107 ? -3.611 8.070 -18.851 1.00 64.31 107 ILE A C 1
ATOM 799 O O . ILE A 1 107 ? -3.849 9.277 -18.820 1.00 64.31 107 ILE A O 1
ATOM 803 N N . ILE A 1 108 ? -3.207 7.388 -17.774 1.00 60.50 108 ILE A N 1
ATOM 804 C CA . ILE A 1 108 ? -3.025 7.997 -16.446 1.00 60.50 108 ILE A CA 1
ATOM 805 C C . ILE A 1 108 ? -1.910 9.053 -16.472 1.00 60.50 108 ILE A C 1
ATOM 807 O O . ILE A 1 108 ? -2.088 10.140 -15.924 1.00 60.50 108 ILE A O 1
ATOM 811 N N . ASP A 1 109 ? -0.796 8.781 -17.154 1.00 65.06 109 ASP A N 1
ATOM 812 C CA . ASP A 1 109 ? 0.306 9.740 -17.301 1.00 65.06 109 ASP A CA 1
ATOM 813 C C . ASP A 1 109 ? -0.102 10.984 -18.080 1.00 65.06 109 ASP A C 1
ATOM 815 O O . ASP A 1 109 ? 0.207 12.104 -17.675 1.00 65.06 109 ASP A O 1
ATOM 819 N N . LYS A 1 110 ? -0.850 10.802 -19.172 1.00 67.88 110 LYS A N 1
ATOM 820 C CA . LYS A 1 110 ? -1.395 11.921 -19.946 1.00 67.88 110 LYS A CA 1
ATOM 821 C C . LYS A 1 110 ? -2.399 12.733 -19.135 1.00 67.88 110 LYS A C 1
ATOM 823 O O . LYS A 1 110 ? -2.388 13.957 -19.224 1.00 67.88 110 LYS A O 1
ATOM 828 N N . ALA A 1 111 ? -3.246 12.080 -18.338 1.00 61.12 111 ALA A N 1
ATOM 829 C CA . ALA A 1 111 ? -4.193 12.764 -17.464 1.00 61.12 111 ALA A CA 1
ATOM 830 C C . ALA A 1 111 ? -3.475 13.571 -16.369 1.00 61.12 111 ALA A C 1
ATOM 832 O O . ALA A 1 111 ? -3.815 14.734 -16.163 1.00 61.12 111 ALA A O 1
ATOM 833 N N . ARG A 1 112 ? -2.441 13.003 -15.733 1.00 62.06 112 ARG A N 1
ATOM 834 C CA . ARG A 1 112 ? -1.603 13.704 -14.743 1.00 62.06 112 ARG A CA 1
ATOM 835 C C . ARG A 1 112 ? -0.842 14.873 -15.360 1.00 62.06 112 ARG A C 1
ATOM 837 O O . ARG A 1 112 ? -0.974 15.987 -14.876 1.00 62.06 112 ARG A O 1
ATOM 844 N N . SER A 1 113 ? -0.163 14.655 -16.486 1.00 70.81 113 SER A N 1
ATOM 845 C CA . SER A 1 113 ? 0.552 15.714 -17.208 1.00 70.81 113 SER A CA 1
ATOM 846 C C . SER A 1 113 ? -0.383 16.844 -17.648 1.00 70.81 113 SER A C 1
ATOM 848 O O . SER A 1 113 ? -0.018 18.011 -17.556 1.00 70.81 113 SER A O 1
ATOM 850 N N . LYS A 1 114 ? -1.617 16.527 -18.063 1.00 75.50 114 LYS A N 1
ATOM 851 C CA . LYS A 1 114 ? -2.633 17.539 -18.374 1.00 75.50 114 LYS A CA 1
ATOM 852 C C . LYS A 1 114 ? -3.025 18.356 -17.141 1.00 75.50 114 LYS A C 1
ATOM 854 O O . LYS A 1 114 ? -3.158 19.568 -17.265 1.00 75.50 114 LYS A O 1
ATOM 859 N N . ILE A 1 115 ? -3.210 17.718 -15.986 1.00 70.69 115 ILE A N 1
ATOM 860 C CA . ILE A 1 115 ? -3.535 18.403 -14.725 1.00 70.69 115 ILE A CA 1
ATOM 861 C C . ILE A 1 115 ? -2.378 19.314 -14.294 1.00 70.69 115 ILE A C 1
ATOM 863 O O . ILE A 1 115 ? -2.614 20.470 -13.945 1.00 70.69 115 ILE A O 1
ATOM 867 N N . ASP A 1 116 ? -1.139 18.831 -14.383 1.00 72.75 116 ASP A N 1
ATOM 868 C CA . ASP A 1 116 ? 0.058 19.601 -14.029 1.00 72.75 116 ASP A CA 1
ATOM 869 C C . ASP A 1 116 ? 0.222 20.827 -14.944 1.00 72.75 116 ASP A C 1
ATOM 871 O O . ASP A 1 116 ? 0.391 21.946 -14.460 1.00 72.75 116 ASP A O 1
ATOM 875 N N . LEU A 1 117 ? 0.045 20.651 -16.259 1.00 75.25 117 LEU A N 1
ATOM 876 C CA . LEU A 1 117 ? 0.059 21.754 -17.227 1.00 75.25 117 LEU A CA 1
ATOM 877 C C . LEU A 1 117 ? -1.090 22.742 -16.998 1.00 75.25 117 LEU A C 1
ATOM 879 O O . LEU A 1 117 ? -0.912 23.948 -17.140 1.00 75.25 117 LEU A O 1
ATOM 883 N N . GLN A 1 118 ? -2.283 22.258 -16.643 1.00 80.94 118 GLN A N 1
ATOM 884 C CA . GLN A 1 118 ? -3.417 23.129 -16.327 1.00 80.94 118 GLN A CA 1
ATOM 885 C C . GLN A 1 118 ? -3.149 23.984 -15.088 1.00 80.94 118 GLN A C 1
ATOM 887 O O . GLN A 1 118 ? -3.537 25.153 -15.067 1.00 80.94 118 GLN A O 1
ATOM 892 N N . ARG A 1 119 ? -2.466 23.425 -14.086 1.00 83.75 119 ARG A N 1
ATOM 893 C CA . ARG A 1 119 ? -2.039 24.159 -12.896 1.00 83.75 119 ARG A CA 1
ATOM 894 C C . ARG A 1 119 ? -0.996 25.222 -13.237 1.00 83.75 119 ARG A C 1
ATOM 896 O O . ARG A 1 119 ? -1.166 26.368 -12.836 1.00 83.75 119 ARG A O 1
ATOM 903 N N . GLU A 1 120 ? 0.017 24.870 -14.022 1.00 86.88 120 GLU A N 1
ATOM 904 C CA . GLU A 1 120 ? 1.060 25.808 -14.454 1.00 86.88 120 GLU A CA 1
ATOM 905 C C . GLU A 1 120 ? 0.480 26.957 -15.297 1.00 86.88 120 GLU A C 1
ATOM 907 O O . GLU A 1 120 ? 0.792 28.126 -15.075 1.00 86.88 120 GLU A O 1
ATOM 912 N N . ILE A 1 121 ? -0.451 26.653 -16.210 1.00 88.81 121 ILE A N 1
ATOM 913 C CA . ILE A 1 121 ? -1.181 27.669 -16.982 1.00 88.81 121 ILE A CA 1
ATOM 914 C C . ILE A 1 121 ? -1.996 28.582 -16.059 1.00 88.81 121 ILE A C 1
ATOM 916 O O . ILE A 1 121 ? -2.061 29.785 -16.306 1.00 88.81 121 ILE A O 1
ATOM 920 N N . ALA A 1 122 ? -2.641 28.040 -15.025 1.00 91.44 122 ALA A N 1
ATOM 921 C CA . ALA A 1 122 ? -3.414 28.840 -14.080 1.00 91.44 122 ALA A CA 1
ATOM 922 C C . ALA A 1 122 ? -2.515 29.788 -13.270 1.00 91.44 122 ALA A C 1
ATOM 924 O O . ALA A 1 122 ? -2.846 30.966 -13.139 1.00 91.44 122 ALA A O 1
ATOM 925 N N . GLU A 1 123 ? -1.360 29.308 -12.801 1.00 91.94 123 GLU A N 1
ATOM 926 C CA . GLU A 1 123 ? -0.359 30.132 -12.111 1.00 91.94 123 GLU A CA 1
ATOM 927 C C . GLU A 1 123 ? 0.166 31.247 -13.024 1.00 91.94 123 GLU A C 1
ATOM 929 O O . GLU A 1 123 ? 0.150 32.417 -12.642 1.00 91.94 123 GLU A O 1
ATOM 934 N N . LYS A 1 124 ? 0.530 30.921 -14.270 1.00 90.31 124 LYS A N 1
ATOM 935 C CA . LYS A 1 124 ? 1.006 31.914 -15.245 1.00 90.31 124 LYS A CA 1
ATOM 936 C C . LYS A 1 124 ? -0.061 32.932 -15.633 1.00 90.31 124 LYS A C 1
ATOM 938 O O . LYS A 1 124 ? 0.262 34.095 -15.841 1.00 90.31 124 LYS A O 1
ATOM 943 N N . LYS A 1 125 ? -1.330 32.526 -15.713 1.00 92.00 125 LYS A N 1
ATOM 944 C CA . LYS A 1 125 ? -2.444 33.457 -15.948 1.00 92.00 125 LYS A CA 1
ATOM 945 C C . LYS A 1 125 ? -2.659 34.410 -14.777 1.00 92.00 125 LYS A C 1
ATOM 947 O O . LYS A 1 125 ? -2.975 35.567 -15.021 1.00 92.00 125 LYS A O 1
ATOM 952 N N . ALA A 1 126 ? -2.493 33.945 -13.540 1.00 90.88 126 ALA A N 1
ATOM 953 C CA . ALA A 1 126 ? -2.571 34.810 -12.365 1.00 90.88 126 ALA A CA 1
ATOM 954 C C . ALA A 1 126 ? -1.403 35.810 -12.326 1.00 90.88 126 ALA A C 1
ATOM 956 O O . ALA A 1 126 ? -1.612 36.983 -12.039 1.00 90.88 126 ALA A O 1
ATOM 957 N N . GLU A 1 127 ? -0.195 35.360 -12.674 1.00 91.75 127 GLU A N 1
ATOM 958 C CA . GLU A 1 127 ? 0.983 36.226 -12.801 1.00 91.75 127 GLU A CA 1
ATOM 959 C C . GLU A 1 127 ? 0.793 37.276 -13.906 1.00 91.75 127 GLU A C 1
ATOM 961 O O . GLU A 1 127 ? 1.037 38.456 -13.675 1.00 91.75 127 GLU A O 1
ATOM 966 N N . LEU A 1 128 ? 0.279 36.872 -15.073 1.00 90.06 128 LEU A N 1
ATOM 967 C CA . LEU A 1 128 ? -0.020 37.788 -16.175 1.00 90.06 128 LEU A CA 1
ATOM 968 C C . LEU A 1 128 ? -1.096 38.813 -15.791 1.00 90.06 128 LEU A C 1
ATOM 970 O O . LEU A 1 128 ? -0.935 39.988 -16.086 1.00 90.06 128 LEU A O 1
ATOM 974 N N . ALA A 1 129 ? -2.148 38.393 -15.084 1.00 91.56 129 ALA A N 1
ATOM 975 C CA . ALA A 1 129 ? -3.184 39.304 -14.601 1.00 91.56 129 ALA A CA 1
ATOM 976 C C . ALA A 1 129 ? -2.637 40.324 -13.588 1.00 91.56 129 ALA A C 1
ATOM 978 O O . ALA A 1 129 ? -3.011 41.488 -13.640 1.00 91.56 129 ALA A O 1
ATOM 979 N N . ALA A 1 130 ? -1.718 39.917 -12.705 1.00 90.44 130 ALA A N 1
ATOM 980 C CA . ALA A 1 130 ? -1.071 40.835 -11.766 1.00 90.44 130 ALA A CA 1
ATOM 981 C C . ALA A 1 130 ? -0.156 41.851 -12.472 1.00 90.44 130 ALA A C 1
ATOM 983 O O . ALA A 1 130 ? -0.033 42.988 -12.018 1.00 90.44 130 ALA A O 1
ATOM 984 N N . ILE A 1 131 ? 0.483 41.445 -13.574 1.00 87.44 131 ILE A N 1
ATOM 985 C CA . ILE A 1 131 ? 1.274 42.344 -14.422 1.00 87.44 131 ILE A CA 1
ATOM 986 C C . ILE A 1 131 ? 0.350 43.322 -15.156 1.00 87.44 131 ILE A C 1
ATOM 988 O O . ILE A 1 131 ? 0.580 44.523 -15.072 1.00 87.44 131 ILE A O 1
ATOM 992 N N . ASP A 1 132 ? -0.720 42.834 -15.788 1.00 88.62 132 ASP A N 1
ATOM 993 C CA . ASP A 1 132 ? -1.704 43.673 -16.486 1.00 88.62 132 ASP A CA 1
ATOM 994 C C . ASP A 1 132 ? -2.370 44.691 -15.537 1.00 88.62 132 ASP A C 1
ATOM 996 O O . ASP A 1 132 ? -2.567 45.851 -15.904 1.00 88.62 132 ASP A O 1
ATOM 1000 N N . ASP A 1 133 ? -2.689 44.289 -14.302 1.00 86.25 133 ASP A N 1
ATOM 1001 C CA . ASP A 1 133 ? -3.226 45.189 -13.274 1.00 86.25 133 ASP A CA 1
ATOM 1002 C C . ASP A 1 133 ? -2.194 46.247 -12.852 1.00 86.25 133 ASP A C 1
ATOM 1004 O O . ASP A 1 133 ? -2.539 47.416 -12.669 1.00 86.25 133 ASP A O 1
ATOM 1008 N N . MET A 1 134 ? -0.917 45.872 -12.738 1.00 83.06 134 MET A N 1
ATOM 1009 C CA . MET A 1 134 ? 0.159 46.817 -12.430 1.00 83.06 134 MET A CA 1
ATOM 1010 C C . MET A 1 134 ? 0.409 47.799 -13.581 1.00 83.06 134 MET A C 1
ATOM 1012 O O . MET A 1 134 ? 0.608 48.988 -13.329 1.00 83.06 134 MET A O 1
ATOM 1016 N N . ASP A 1 135 ? 0.328 47.342 -14.829 1.00 86.38 135 ASP A N 1
ATOM 1017 C CA . ASP A 1 135 ? 0.427 48.197 -16.013 1.00 86.38 135 ASP A CA 1
ATOM 1018 C C . ASP A 1 135 ? -0.751 49.181 -16.093 1.00 86.38 135 ASP A C 1
ATOM 1020 O O . ASP A 1 135 ? -0.548 50.368 -16.355 1.00 86.38 135 ASP A O 1
ATOM 1024 N N . ARG A 1 136 ? -1.975 48.733 -15.780 1.00 85.75 136 ARG A N 1
ATOM 1025 C CA . ARG A 1 136 ? -3.159 49.606 -15.679 1.00 85.75 136 ARG A CA 1
ATOM 1026 C C . ARG A 1 136 ? -3.063 50.629 -14.552 1.00 85.75 136 ARG A C 1
ATOM 1028 O O . ARG A 1 136 ? -3.459 51.780 -14.742 1.00 85.75 136 ARG A O 1
ATOM 1035 N N . PHE A 1 137 ? -2.516 50.238 -13.402 1.00 81.25 137 PHE A N 1
ATOM 1036 C CA . PHE A 1 137 ? -2.244 51.157 -12.296 1.00 81.25 137 PHE A CA 1
ATOM 1037 C C . PHE A 1 137 ? -1.218 52.225 -12.704 1.00 81.25 137 PHE A C 1
ATOM 1039 O O . PHE A 1 137 ? -1.450 53.417 -12.507 1.00 81.25 137 PHE A O 1
ATOM 1046 N N . LEU A 1 138 ? -0.115 51.828 -13.350 1.00 84.00 138 LEU A N 1
ATOM 1047 C CA . LEU A 1 138 ? 0.900 52.761 -13.855 1.00 84.00 138 LEU A CA 1
ATOM 1048 C C . LEU A 1 138 ? 0.371 53.677 -14.972 1.00 84.00 138 LEU A C 1
ATOM 1050 O O . LEU A 1 138 ? 0.829 54.814 -15.092 1.00 84.00 138 LEU A O 1
ATOM 1054 N N . ALA A 1 139 ? -0.598 53.209 -15.763 1.00 87.94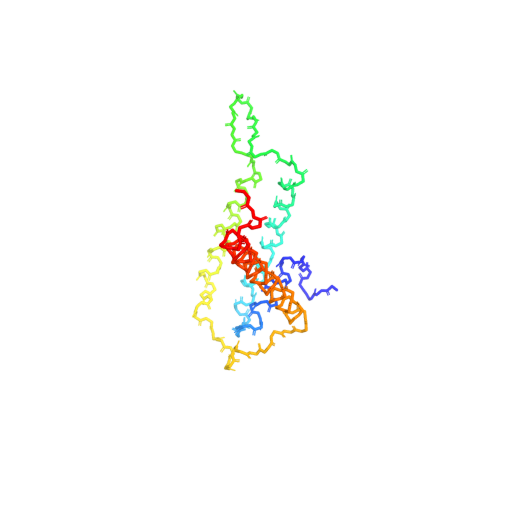 139 ALA A N 1
ATOM 1055 C CA . ALA A 1 139 ? -1.292 54.002 -16.777 1.00 87.94 139 ALA A CA 1
ATOM 1056 C C . ALA A 1 139 ? -2.342 54.975 -16.195 1.00 87.94 139 ALA A C 1
ATOM 1058 O O . ALA A 1 139 ? -2.857 55.815 -16.933 1.00 87.94 139 ALA A O 1
ATOM 1059 N N . GLY A 1 140 ? -2.643 54.896 -14.891 1.00 82.88 140 GLY A N 1
ATOM 1060 C CA . GLY A 1 140 ? -3.651 55.730 -14.225 1.00 82.88 140 GLY A CA 1
ATOM 1061 C C . GLY A 1 140 ? -5.097 55.343 -14.557 1.00 82.88 140 GLY A C 1
ATOM 1062 O O . GLY A 1 140 ? -5.994 56.175 -14.448 1.00 82.88 140 GLY A O 1
ATOM 1063 N N . GLU A 1 141 ? -5.321 54.104 -15.004 1.00 80.44 141 GLU A N 1
ATOM 1064 C CA . GLU A 1 141 ? -6.642 53.560 -15.366 1.00 80.44 141 GLU A CA 1
ATOM 1065 C C . GLU A 1 141 ? -7.328 52.819 -14.201 1.00 80.44 141 GLU A C 1
ATOM 1067 O O . GLU A 1 141 ? -8.476 52.387 -14.324 1.00 80.44 141 GLU A O 1
ATOM 1072 N N . LEU A 1 142 ? -6.628 52.667 -13.075 1.00 59.09 142 LEU A N 1
ATOM 1073 C CA . LEU A 1 142 ? -7.123 52.142 -11.803 1.00 59.09 142 LEU A CA 1
ATOM 1074 C C . LEU A 1 142 ? -6.875 53.209 -10.722 1.00 59.09 142 LEU A C 1
ATOM 1076 O O . LEU A 1 142 ? -5.782 53.776 -10.695 1.00 59.09 142 LEU A O 1
ATOM 1080 N N . ASP A 1 143 ? -7.879 53.488 -9.880 1.00 64.69 143 ASP A N 1
ATOM 1081 C CA . ASP A 1 143 ? -7.777 54.423 -8.738 1.00 64.69 143 ASP A CA 1
ATOM 1082 C C . ASP A 1 143 ? -6.805 53.924 -7.650 1.00 64.69 143 ASP A C 1
ATOM 1084 O O . ASP A 1 143 ? -6.839 52.710 -7.325 1.00 64.69 143 ASP A O 1
#

Nearest PDB structures (foldseek):
  4fxx-assembly5_A  TM=3.992E-01  e=3.661E-01  Homo sapiens
  4fxx-assembly5_B  TM=4.018E-01  e=2.386E+00  Homo sapiens

Solvent-accessible surface area (backbone atoms only — not comparable to full-atom values): 8105 Å² total; per-residue (Å²): 133,63,101,81,69,60,48,72,56,9,45,53,47,48,52,54,46,64,71,41,31,60,72,52,82,80,49,41,60,56,51,55,51,45,19,54,47,38,29,53,42,49,56,46,50,48,51,44,71,77,65,49,62,68,56,39,72,46,99,85,71,48,82,37,74,18,69,61,62,54,49,45,52,50,46,54,49,52,44,53,50,49,47,58,73,62,31,65,91,72,42,54,54,47,90,67,61,80,60,77,59,56,76,69,52,48,52,52,50,51,52,48,52,50,52,53,50,51,50,52,50,51,53,51,50,54,52,49,49,54,48,53,51,49,52,34,42,76,69,66,78,48,137

Secondary structure (DSSP, 8-state):
--TT---HHHHHHHHHHHHHB---HHHHHHHHHHHHHHHHHHHHHHHHHTT--SEEE-TTS-EEE-HHHHHHHHHHHHHHHHHHHHTTTTSPBPTT--PPPPHHHHHHHHHHHHHHHHHHHHHHHHHHHHHHHHHHHHTT---